Protein AF-A0A356IK00-F1 (afdb_monomer)

Structure (mmCIF, N/CA/C/O backbone):
data_AF-A0A356IK00-F1
#
_entry.id   AF-A0A356IK00-F1
#
loop_
_atom_site.group_PDB
_atom_site.id
_atom_site.type_symbol
_atom_site.label_atom_id
_atom_site.label_alt_id
_atom_site.label_comp_id
_atom_site.label_asym_id
_atom_site.label_entity_id
_atom_site.label_seq_id
_atom_site.pdbx_PDB_ins_code
_atom_site.Cartn_x
_atom_site.Cartn_y
_atom_site.Cartn_z
_atom_site.occupancy
_atom_site.B_iso_or_equiv
_atom_site.auth_seq_id
_atom_site.auth_comp_id
_atom_site.auth_asym_id
_atom_site.auth_atom_id
_atom_site.pdbx_PDB_model_num
ATOM 1 N N . MET A 1 1 ? -2.581 14.038 32.313 1.00 54.91 1 MET A N 1
ATOM 2 C CA . MET A 1 1 ? -3.746 13.194 31.978 1.00 54.91 1 MET A CA 1
ATOM 3 C C . MET A 1 1 ? -3.376 11.762 32.333 1.00 54.91 1 MET A C 1
ATOM 5 O O . MET A 1 1 ? -2.476 11.224 31.701 1.00 54.91 1 MET A O 1
ATOM 9 N N . LYS A 1 2 ? -3.934 11.195 33.411 1.00 53.38 2 LYS A N 1
ATOM 10 C CA . LYS A 1 2 ? -3.734 9.770 33.708 1.00 53.38 2 LYS A CA 1
ATOM 11 C C . LYS A 1 2 ? -4.498 8.981 32.645 1.00 53.38 2 LYS A C 1
ATOM 13 O O . LYS A 1 2 ? -5.660 9.273 32.381 1.00 53.38 2 LYS A O 1
ATOM 18 N N . VAL A 1 3 ? -3.813 8.073 31.958 1.00 67.06 3 VAL A N 1
ATOM 1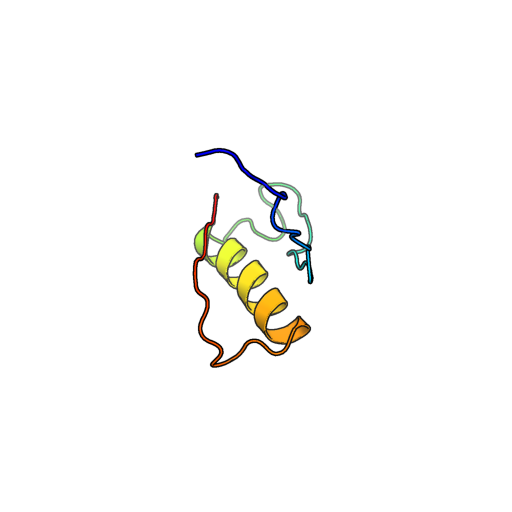9 C CA . VAL A 1 3 ? -4.449 7.161 31.005 1.00 67.06 3 VAL A CA 1
ATOM 20 C C . VAL A 1 3 ? -5.040 6.038 31.846 1.00 67.06 3 VAL A C 1
ATOM 22 O O . VAL A 1 3 ? -4.365 5.054 32.126 1.00 67.06 3 VAL A O 1
ATOM 25 N N . ASP A 1 4 ? -6.273 6.224 32.312 1.00 69.62 4 ASP A N 1
ATOM 26 C CA . ASP A 1 4 ? -6.929 5.284 33.235 1.00 69.62 4 ASP A CA 1
ATOM 27 C C . ASP A 1 4 ? -7.261 3.923 32.577 1.00 69.62 4 ASP A C 1
ATOM 29 O O . ASP A 1 4 ? -7.646 2.972 33.252 1.00 69.62 4 ASP A O 1
ATOM 33 N N . ASN A 1 5 ? -7.046 3.794 31.262 1.00 82.25 5 ASN A N 1
ATOM 34 C CA . ASN A 1 5 ? -6.832 2.536 30.542 1.00 82.25 5 ASN A CA 1
ATOM 35 C C . ASN A 1 5 ? -6.314 2.862 29.127 1.00 82.25 5 ASN A C 1
ATOM 37 O O . ASN A 1 5 ? -6.838 3.770 28.477 1.00 82.25 5 ASN A O 1
ATOM 41 N N . VAL A 1 6 ? -5.290 2.168 28.623 1.00 88.88 6 VAL A N 1
ATOM 42 C CA . VAL A 1 6 ? -4.768 2.420 27.263 1.00 88.88 6 VAL A CA 1
ATOM 43 C C . VAL A 1 6 ? -5.823 2.000 26.233 1.00 88.88 6 VAL A C 1
ATOM 45 O O . VAL A 1 6 ? -6.343 0.885 26.294 1.00 88.88 6 VAL A O 1
ATOM 48 N N . ARG A 1 7 ? -6.148 2.875 25.267 1.00 89.88 7 ARG A N 1
ATOM 49 C CA . ARG A 1 7 ? -7.074 2.522 24.178 1.00 89.88 7 ARG A CA 1
ATOM 50 C C . ARG A 1 7 ? -6.461 1.410 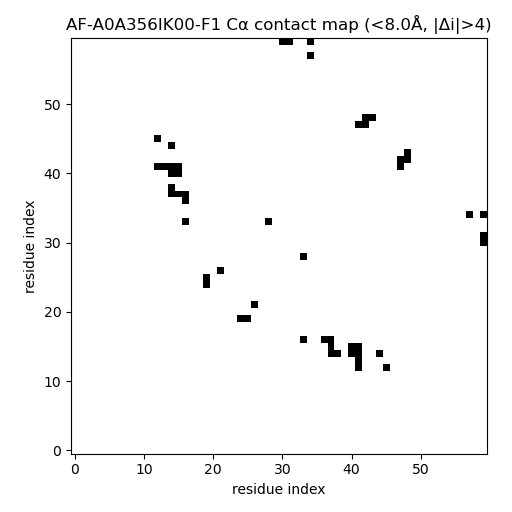23.332 1.00 89.88 7 ARG A C 1
ATOM 52 O O . ARG A 1 7 ? -5.357 1.559 22.816 1.00 89.88 7 ARG A O 1
ATOM 59 N N . LYS A 1 8 ? -7.187 0.302 23.190 1.00 91.69 8 LYS A N 1
ATOM 60 C CA . LYS A 1 8 ? -6.757 -0.826 22.361 1.00 91.69 8 LYS A CA 1
ATOM 61 C C . LYS A 1 8 ? -6.769 -0.414 20.891 1.00 91.69 8 LYS A C 1
ATOM 63 O O . LYS A 1 8 ? -7.712 0.226 20.435 1.00 91.69 8 LYS A O 1
ATOM 68 N N . VAL A 1 9 ? -5.733 -0.818 20.171 1.00 94.12 9 VAL A N 1
ATOM 69 C CA . VAL A 1 9 ? -5.579 -0.613 18.729 1.00 94.12 9 VAL A CA 1
ATOM 70 C C . VAL A 1 9 ? -5.296 -1.956 18.070 1.00 94.12 9 VAL A C 1
ATOM 72 O O . VAL A 1 9 ? -4.749 -2.857 18.709 1.00 94.12 9 VAL A O 1
ATOM 75 N N . ALA A 1 10 ? -5.682 -2.098 16.807 1.00 95.31 10 ALA A N 1
ATOM 76 C CA . ALA A 1 10 ? -5.474 -3.317 16.042 1.00 95.31 10 ALA A CA 1
ATOM 77 C C . ALA A 1 10 ? -5.010 -2.983 14.625 1.00 95.31 10 ALA A C 1
ATOM 79 O O . ALA A 1 10 ? -5.436 -1.989 14.038 1.00 95.31 10 ALA A O 1
ATOM 80 N N . ILE A 1 11 ? -4.166 -3.851 14.069 1.00 95.62 11 ILE A N 1
ATOM 81 C CA . ILE A 1 11 ? -3.862 -3.860 12.640 1.00 95.62 11 ILE A CA 1
ATOM 82 C C . ILE A 1 11 ? -4.938 -4.722 11.984 1.00 95.62 11 ILE A C 1
ATOM 84 O O . ILE A 1 11 ? -4.942 -5.940 12.141 1.00 95.62 11 ILE A O 1
ATOM 88 N N . VAL A 1 12 ? -5.878 -4.078 11.294 1.00 93.38 12 VAL A N 1
ATOM 89 C CA . VAL A 1 12 ? -7.012 -4.758 10.641 1.00 93.38 12 VAL A CA 1
ATOM 90 C C . VAL A 1 12 ? -6.564 -5.477 9.370 1.00 93.38 12 VAL A C 1
ATOM 92 O O . VAL A 1 12 ? -7.131 -6.497 8.981 1.00 93.38 12 VAL A O 1
ATOM 95 N N . GLY A 1 13 ? -5.521 -4.960 8.726 1.00 94.88 13 GLY A N 1
ATOM 96 C CA . GLY A 1 13 ? -5.094 -5.464 7.443 1.00 94.88 13 GLY A CA 1
ATOM 97 C C . GLY A 1 13 ? -3.764 -4.923 6.961 1.00 94.88 13 GLY A C 1
ATOM 98 O O . GLY A 1 13 ? -3.211 -3.983 7.526 1.00 94.88 13 GLY A O 1
ATOM 99 N N . GLY A 1 14 ? -3.262 -5.538 5.892 1.00 96.50 14 GLY A N 1
ATOM 100 C CA . GLY A 1 14 ? -2.027 -5.136 5.238 1.00 96.50 14 GLY A CA 1
ATOM 101 C C . GLY A 1 14 ? -2.009 -5.525 3.765 1.00 96.50 14 GLY A C 1
ATOM 102 O O . GLY A 1 14 ? -2.480 -6.596 3.364 1.00 96.50 14 GLY A O 1
ATOM 103 N N . ASN A 1 15 ? -1.432 -4.648 2.954 1.00 97.00 15 ASN A N 1
ATOM 104 C CA . ASN A 1 15 ? -1.161 -4.895 1.549 1.00 97.00 15 ASN A CA 1
ATOM 105 C C . ASN A 1 15 ? 0.207 -4.316 1.172 1.00 97.00 15 ASN A C 1
ATOM 107 O O . ASN A 1 15 ? 0.689 -3.380 1.806 1.00 97.00 15 ASN A O 1
ATOM 111 N N . ARG A 1 16 ? 0.845 -4.897 0.156 1.00 97.06 16 ARG A N 1
ATOM 112 C CA . ARG A 1 16 ? 2.124 -4.423 -0.377 1.00 97.06 16 ARG A CA 1
ATOM 113 C C . ARG A 1 16 ? 2.215 -4.724 -1.862 1.00 97.06 16 ARG A C 1
ATOM 115 O O . ARG A 1 16 ? 1.662 -5.721 -2.324 1.00 97.06 16 ARG A O 1
ATOM 122 N N . ILE A 1 17 ? 3.005 -3.930 -2.571 1.00 97.06 17 ILE A N 1
ATOM 123 C CA . ILE A 1 17 ? 3.499 -4.328 -3.888 1.00 97.06 17 ILE A CA 1
ATOM 124 C C . ILE A 1 17 ? 4.556 -5.445 -3.752 1.00 97.06 17 ILE A C 1
ATOM 126 O O . ILE A 1 17 ? 5.176 -5.604 -2.687 1.00 97.06 17 ILE A O 1
ATOM 130 N N . PRO A 1 18 ? 4.781 -6.259 -4.799 1.00 97.12 18 PRO A N 1
ATOM 131 C CA . PRO A 1 18 ? 5.909 -7.182 -4.836 1.00 97.12 18 PRO A CA 1
ATOM 132 C C . PRO A 1 18 ? 7.227 -6.435 -4.637 1.00 97.12 18 PRO A C 1
ATOM 134 O O . PRO A 1 18 ? 7.414 -5.351 -5.180 1.00 97.12 18 PRO A O 1
ATOM 137 N N . PHE A 1 19 ? 8.155 -7.011 -3.879 1.00 96.38 19 PHE A N 1
ATOM 138 C CA . PHE A 1 19 ? 9.488 -6.433 -3.756 1.00 96.38 19 PHE A CA 1
ATOM 139 C C . PHE A 1 19 ? 10.302 -6.819 -4.984 1.00 96.38 19 PHE A C 1
ATOM 141 O O . PHE A 1 19 ? 10.417 -8.000 -5.311 1.00 96.38 19 PHE A O 1
ATOM 148 N N . ALA A 1 20 ? 10.850 -5.816 -5.659 1.00 96.25 20 ALA A N 1
ATOM 149 C CA . ALA A 1 20 ? 11.687 -5.986 -6.833 1.00 96.25 20 ALA A CA 1
ATO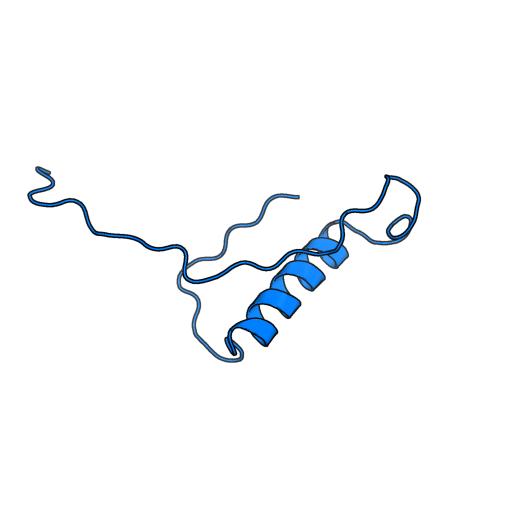M 150 C C . ALA A 1 20 ? 13.071 -5.390 -6.573 1.00 96.25 20 ALA A C 1
ATOM 152 O O . ALA A 1 20 ? 13.234 -4.479 -5.761 1.00 96.25 20 ALA A O 1
ATOM 153 N N . ARG A 1 21 ? 14.082 -5.901 -7.278 1.00 96.94 21 ARG A N 1
ATOM 154 C CA . ARG A 1 21 ? 15.431 -5.331 -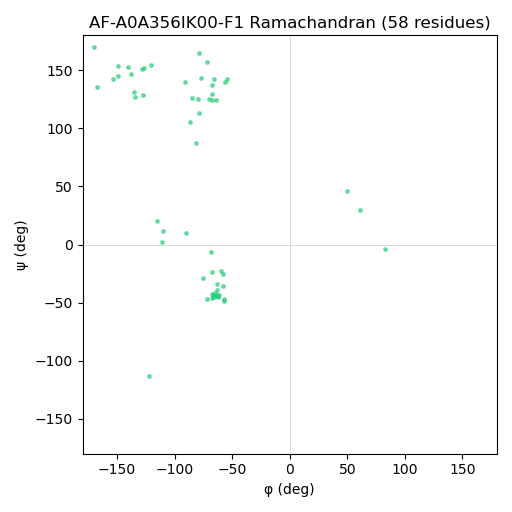7.243 1.00 96.94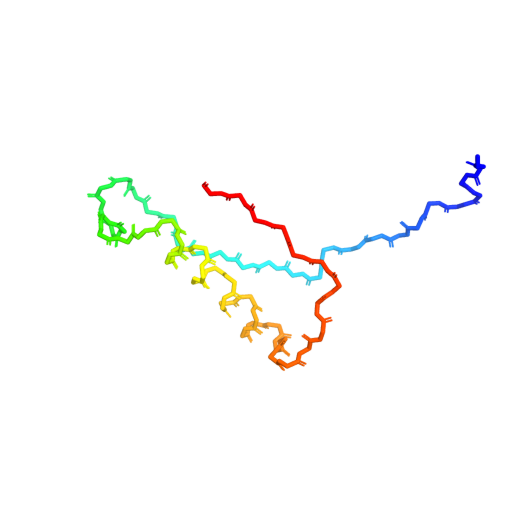 21 ARG A CA 1
ATOM 155 C C . ARG A 1 21 ? 15.412 -3.930 -7.867 1.00 96.94 21 ARG A C 1
ATOM 157 O O . ARG A 1 21 ? 14.748 -3.721 -8.884 1.00 96.94 21 ARG A O 1
ATOM 164 N N . SER A 1 22 ? 16.179 -2.994 -7.313 1.00 93.81 22 SER A N 1
ATOM 165 C CA . SER A 1 22 ? 16.352 -1.662 -7.905 1.00 93.81 22 SER A CA 1
ATOM 166 C C . SER A 1 22 ? 16.817 -1.754 -9.363 1.00 93.81 22 SER A C 1
ATOM 168 O O . SER A 1 22 ? 17.609 -2.633 -9.707 1.00 93.81 22 SER A O 1
ATOM 170 N N . ASN A 1 23 ? 16.319 -0.851 -10.212 1.00 94.06 23 ASN A N 1
ATOM 171 C CA . ASN A 1 23 ? 16.568 -0.830 -11.661 1.00 94.06 23 ASN A CA 1
ATOM 172 C C . ASN A 1 23 ? 16.081 -2.085 -12.418 1.00 94.06 23 ASN A C 1
ATOM 174 O O . ASN A 1 23 ? 16.662 -2.452 -13.435 1.00 94.06 23 ASN A O 1
ATOM 178 N N . THR A 1 24 ? 15.025 -2.752 -11.930 1.00 96.56 24 THR A N 1
ATOM 179 C CA . THR A 1 24 ? 14.380 -3.881 -12.634 1.00 96.56 24 THR A CA 1
ATOM 180 C C . THR A 1 24 ? 12.888 -3.626 -12.895 1.00 96.56 24 THR A C 1
ATOM 182 O O . THR A 1 24 ? 12.560 -2.724 -13.651 1.00 96.56 24 THR A O 1
ATOM 185 N N . ALA A 1 25 ? 11.968 -4.370 -12.272 1.00 96.75 25 ALA A N 1
ATOM 186 C CA . ALA A 1 25 ? 10.534 -4.360 -12.585 1.00 96.75 25 ALA A CA 1
ATOM 187 C C . ALA A 1 25 ? 9.841 -2.994 -12.414 1.00 96.75 25 ALA A C 1
ATOM 189 O O . ALA A 1 25 ? 8.814 -2.751 -13.037 1.00 96.75 25 ALA A O 1
ATOM 190 N N . TYR A 1 26 ? 10.408 -2.104 -11.597 1.00 95.94 26 TYR A N 1
ATOM 191 C CA . TYR A 1 26 ? 9.897 -0.751 -11.354 1.00 95.94 26 TYR A CA 1
ATOM 192 C C . TYR A 1 26 ? 10.860 0.337 -11.843 1.00 95.94 26 TYR A C 1
ATOM 194 O O . TYR A 1 26 ? 10.787 1.467 -11.37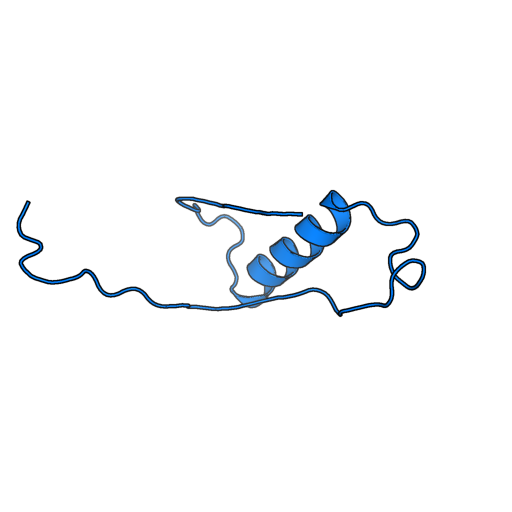8 1.00 95.94 26 TYR A O 1
ATOM 202 N N . SER A 1 27 ? 11.786 0.024 -12.759 1.00 96.69 27 SER A N 1
ATOM 203 C CA . SER A 1 27 ? 12.840 0.958 -13.199 1.00 96.69 27 SER A CA 1
ATOM 204 C C . SER A 1 27 ? 12.320 2.274 -13.781 1.00 96.69 27 SER A C 1
ATOM 206 O O . SER A 1 27 ? 13.038 3.267 -13.764 1.00 96.69 27 SER A O 1
ATOM 208 N N . TYR A 1 28 ? 11.096 2.271 -14.307 1.00 96.88 28 TYR A N 1
ATOM 209 C CA . TYR A 1 28 ? 10.441 3.438 -14.899 1.00 96.88 28 TYR A CA 1
ATOM 210 C C . TYR A 1 28 ? 9.256 3.949 -14.070 1.00 96.88 28 TYR A C 1
ATOM 212 O O . TYR A 1 28 ? 8.582 4.881 -14.499 1.00 96.88 28 TYR A O 1
ATOM 220 N N . ALA A 1 29 ? 8.982 3.338 -12.914 1.00 96.56 29 ALA A N 1
ATOM 221 C CA . ALA A 1 29 ? 7.910 3.764 -12.025 1.00 96.56 29 ALA A CA 1
ATOM 222 C C . ALA A 1 29 ? 8.445 4.782 -11.014 1.00 96.56 29 ALA A C 1
ATOM 224 O O . ALA A 1 29 ? 9.542 4.627 -10.473 1.00 96.56 29 ALA A O 1
ATOM 225 N N . SER A 1 30 ? 7.656 5.812 -10.734 1.00 95.44 30 SER A N 1
ATOM 226 C CA . SER A 1 30 ? 7.954 6.759 -9.665 1.00 95.44 30 SER A CA 1
ATOM 227 C C . SER A 1 30 ? 7.591 6.185 -8.291 1.00 95.44 30 SER A C 1
ATOM 229 O O . SER A 1 30 ? 6.815 5.233 -8.161 1.00 95.44 30 SER A O 1
ATOM 231 N N . ASN A 1 31 ? 8.097 6.820 -7.232 1.00 94.06 31 ASN A N 1
ATOM 232 C CA . ASN A 1 31 ? 7.681 6.510 -5.863 1.00 94.06 31 ASN A CA 1
ATOM 233 C C . ASN A 1 31 ? 6.167 6.688 -5.671 1.00 94.06 31 ASN A C 1
ATOM 235 O O . ASN A 1 31 ? 5.537 5.888 -4.980 1.00 94.06 31 ASN A O 1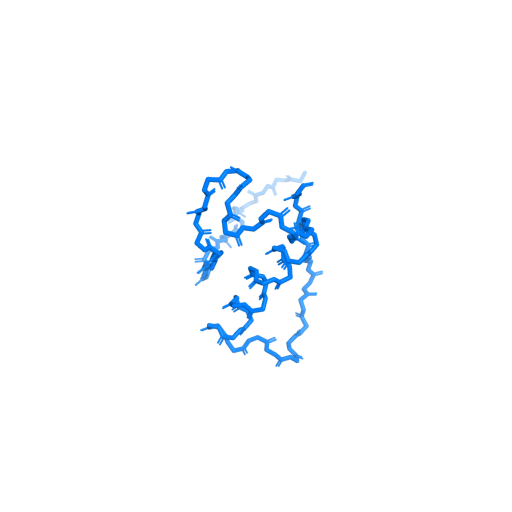
ATOM 239 N N . GLN A 1 32 ? 5.573 7.689 -6.329 1.00 95.12 32 GLN A N 1
ATOM 240 C CA . GLN A 1 32 ? 4.132 7.927 -6.292 1.00 95.12 32 GLN A CA 1
ATOM 241 C C . GLN A 1 32 ? 3.356 6.773 -6.936 1.00 95.12 32 GLN A C 1
ATOM 243 O O . GLN A 1 32 ? 2.346 6.348 -6.377 1.00 95.12 32 GLN A O 1
ATOM 248 N N . ASP A 1 33 ? 3.828 6.230 -8.061 1.00 96.44 33 ASP A N 1
ATOM 249 C CA . ASP A 1 33 ? 3.180 5.090 -8.728 1.00 96.44 33 ASP A CA 1
ATOM 250 C C . ASP A 1 33 ? 3.178 3.856 -7.822 1.00 96.44 33 ASP A C 1
ATOM 252 O O . ASP A 1 33 ? 2.153 3.196 -7.643 1.00 96.44 33 ASP A O 1
ATOM 256 N N . MET A 1 34 ? 4.319 3.576 -7.186 1.00 96.38 34 MET A N 1
ATOM 257 C CA . MET A 1 34 ? 4.469 2.445 -6.269 1.00 96.38 34 MET A CA 1
ATOM 258 C C . MET A 1 34 ? 3.617 2.602 -5.001 1.00 96.38 34 MET A C 1
ATOM 260 O O . MET A 1 34 ? 2.954 1.645 -4.588 1.00 96.38 34 MET A O 1
ATOM 264 N N . LEU A 1 35 ? 3.591 3.800 -4.404 1.00 96.31 35 LEU A N 1
ATOM 265 C CA . LEU A 1 35 ? 2.748 4.104 -3.243 1.00 96.31 35 LEU A CA 1
ATOM 266 C C . LEU A 1 35 ? 1.259 3.981 -3.592 1.00 96.31 35 LEU A C 1
ATOM 268 O O . LEU A 1 35 ? 0.499 3.355 -2.853 1.00 96.31 35 LEU A O 1
ATOM 272 N N . THR A 1 36 ? 0.855 4.515 -4.746 1.00 96.00 36 THR A N 1
ATOM 273 C CA . THR A 1 36 ? -0.526 4.442 -5.241 1.00 96.00 36 THR A CA 1
ATOM 274 C C . THR A 1 36 ? -0.950 2.992 -5.462 1.00 96.00 36 THR A C 1
ATOM 276 O O . THR A 1 36 ? -2.026 2.592 -5.026 1.00 96.00 36 THR A O 1
ATOM 279 N N . ALA A 1 37 ? -0.087 2.163 -6.056 1.00 97.12 37 ALA A N 1
ATOM 280 C CA . ALA A 1 37 ? -0.367 0.741 -6.246 1.00 97.12 37 ALA A CA 1
ATOM 281 C C . ALA A 1 37 ? -0.529 -0.015 -4.912 1.00 97.12 37 ALA A C 1
ATOM 283 O O . ALA A 1 37 ? -1.418 -0.862 -4.784 1.00 97.12 37 ALA A O 1
ATOM 284 N N . ALA A 1 38 ? 0.289 0.299 -3.899 1.00 96.69 38 ALA A N 1
ATOM 285 C CA . ALA A 1 38 ? 0.165 -0.305 -2.572 1.00 96.69 38 ALA A CA 1
ATOM 286 C C . ALA A 1 38 ? -1.168 0.062 -1.892 1.00 96.69 38 ALA A C 1
ATOM 288 O O . ALA A 1 38 ? -1.828 -0.826 -1.336 1.00 96.69 38 ALA A O 1
ATOM 289 N N . LEU A 1 39 ? -1.568 1.338 -1.978 1.00 95.44 39 LEU A N 1
ATOM 290 C CA . LEU A 1 39 ? -2.825 1.852 -1.426 1.00 95.44 39 LEU A CA 1
ATOM 291 C C . LEU A 1 39 ? -4.049 1.293 -2.153 1.00 95.44 39 LEU A C 1
ATOM 293 O O . LEU A 1 39 ? -4.956 0.801 -1.487 1.00 95.44 39 LEU A O 1
ATOM 297 N N . ASN A 1 40 ? -4.056 1.277 -3.488 1.00 96.88 40 ASN A N 1
ATOM 298 C CA . ASN A 1 40 ? -5.165 0.716 -4.267 1.00 96.88 40 ASN A CA 1
ATOM 299 C C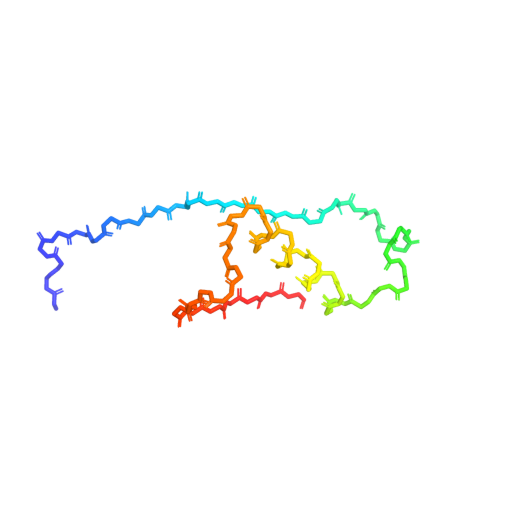 . ASN A 1 40 ? -5.414 -0.748 -3.895 1.00 96.88 40 ASN A C 1
ATOM 301 O O . ASN A 1 40 ? -6.533 -1.122 -3.564 1.00 96.88 40 ASN A O 1
ATOM 305 N N . GLY A 1 41 ? -4.358 -1.565 -3.813 1.00 97.50 41 GLY A N 1
ATOM 306 C CA . GLY A 1 41 ? -4.533 -2.958 -3.404 1.00 97.50 41 GLY A CA 1
ATOM 307 C C . GLY A 1 41 ? -4.977 -3.130 -1.941 1.00 97.50 41 GLY A C 1
ATOM 308 O O . GLY A 1 41 ? -5.559 -4.161 -1.608 1.00 97.50 41 GLY A O 1
ATOM 309 N N . LEU A 1 42 ? -4.723 -2.155 -1.054 1.00 96.50 42 LEU A N 1
ATOM 310 C CA . LEU A 1 42 ? -5.282 -2.156 0.304 1.00 96.50 42 LEU A CA 1
ATOM 311 C C . LEU A 1 42 ? -6.782 -1.847 0.266 1.00 96.50 42 LEU A C 1
ATOM 313 O O . LEU A 1 42 ? -7.562 -2.561 0.894 1.00 96.50 42 LEU A O 1
ATOM 317 N N . VAL A 1 43 ? -7.169 -0.815 -0.487 1.00 96.75 43 VAL A N 1
ATOM 318 C CA . VAL A 1 43 ? -8.568 -0.419 -0.681 1.00 96.75 43 VAL A CA 1
ATOM 319 C C . VAL A 1 43 ? -9.377 -1.579 -1.251 1.00 96.75 43 VAL A C 1
ATOM 321 O O . VAL A 1 43 ? -10.403 -1.928 -0.673 1.00 96.75 43 VAL A O 1
ATOM 324 N N . ASP A 1 44 ? -8.877 -2.231 -2.299 1.00 97.75 44 ASP A N 1
ATOM 325 C CA . ASP A 1 44 ? -9.558 -3.356 -2.944 1.00 97.75 44 ASP A CA 1
ATOM 326 C C . ASP A 1 44 ? -9.660 -4.570 -2.013 1.00 97.75 44 ASP A C 1
ATOM 328 O O . ASP A 1 44 ? -10.722 -5.173 -1.873 1.00 97.75 44 ASP A O 1
ATOM 332 N N . ARG A 1 45 ? -8.568 -4.930 -1.322 1.00 97.62 45 ARG A N 1
ATOM 333 C CA . ARG A 1 45 ? -8.541 -6.114 -0.444 1.00 97.62 45 ARG A CA 1
ATOM 334 C C . ARG A 1 45 ? -9.513 -6.006 0.728 1.00 97.62 45 ARG A C 1
ATOM 336 O O . ARG A 1 45 ? -10.031 -7.028 1.175 1.00 97.62 45 ARG A O 1
ATOM 343 N N . TYR A 1 46 ? -9.710 -4.799 1.246 1.00 96.75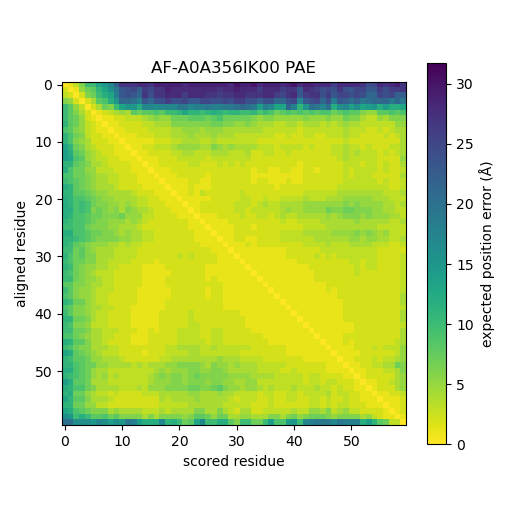 46 TYR A N 1
ATOM 344 C CA . TYR A 1 46 ? -10.539 -4.548 2.423 1.00 96.75 46 TYR A CA 1
ATOM 345 C C . TYR A 1 46 ? -11.840 -3.803 2.091 1.00 96.75 46 TYR A C 1
ATOM 347 O O . TYR A 1 46 ? -12.530 -3.380 3.012 1.00 96.75 46 TYR A O 1
ATOM 355 N N . ASN A 1 47 ? -12.194 -3.686 0.803 1.00 96.44 47 ASN A N 1
ATOM 356 C CA . ASN A 1 47 ? -13.398 -3.011 0.301 1.00 96.44 47 ASN A CA 1
ATOM 357 C C . ASN A 1 47 ? -13.600 -1.597 0.881 1.00 96.44 47 ASN A C 1
ATOM 359 O O . ASN A 1 47 ? -14.694 -1.247 1.308 1.00 96.44 47 ASN A O 1
ATOM 363 N N . LEU A 1 48 ? -12.543 -0.781 0.906 1.00 95.81 48 LEU A N 1
ATOM 364 C CA . LEU A 1 48 ? -12.552 0.555 1.529 1.00 95.81 48 LEU A CA 1
ATOM 365 C C . LEU A 1 48 ? -12.964 1.681 0.564 1.00 95.81 48 LEU A C 1
ATOM 367 O O . LEU A 1 48 ? -12.777 2.861 0.855 1.00 95.81 48 LEU A O 1
ATOM 371 N N . ALA A 1 49 ? -13.456 1.344 -0.628 1.00 95.94 49 ALA A N 1
ATOM 372 C CA . ALA A 1 49 ? -13.799 2.336 -1.637 1.00 95.94 49 ALA A CA 1
ATOM 373 C C . ALA A 1 49 ? -14.996 3.184 -1.177 1.00 95.94 49 ALA A C 1
ATOM 375 O O . ALA A 1 49 ? -16.063 2.655 -0.885 1.00 95.94 49 ALA A O 1
ATOM 376 N N . GLY A 1 50 ? -14.817 4.506 -1.143 1.00 94.81 50 GLY A N 1
ATOM 377 C CA . GLY A 1 50 ? -15.843 5.447 -0.679 1.00 94.81 50 GLY A CA 1
ATOM 378 C C . GLY A 1 50 ? -15.910 5.624 0.841 1.00 94.81 50 GLY A C 1
ATOM 379 O O . GLY A 1 50 ? -16.648 6.490 1.305 1.00 94.81 50 GLY A O 1
ATOM 380 N N . GLU A 1 51 ? -15.118 4.871 1.607 1.00 95.50 51 GLU A N 1
ATOM 381 C CA . GLU A 1 51 ? -15.045 5.019 3.059 1.00 95.50 51 GLU A CA 1
ATOM 382 C C . GLU A 1 51 ? -14.213 6.243 3.461 1.00 95.50 51 GLU A C 1
ATOM 384 O O . GLU A 1 51 ? -13.191 6.574 2.848 1.00 95.50 51 GLU A O 1
ATOM 389 N N . LEU A 1 52 ? -14.638 6.921 4.529 1.00 94.88 52 LEU A N 1
ATOM 390 C CA . LEU A 1 52 ? -13.901 8.056 5.074 1.00 94.88 52 LEU A CA 1
ATOM 391 C C . LEU A 1 52 ? -12.719 7.565 5.915 1.00 94.88 52 LEU A C 1
ATOM 393 O O . LEU A 1 52 ? -12.891 7.025 7.008 1.00 94.88 52 LEU A O 1
ATOM 397 N N . MET A 1 53 ? -11.507 7.841 5.444 1.00 91.88 53 MET A N 1
ATOM 398 C CA . MET A 1 53 ? -10.289 7.619 6.218 1.00 91.88 53 MET A CA 1
ATOM 399 C C . MET A 1 53 ? -10.020 8.817 7.128 1.00 91.88 53 MET A C 1
ATOM 401 O O . MET A 1 53 ? -9.945 9.951 6.662 1.00 91.88 53 MET A O 1
ATOM 405 N N . GLY A 1 54 ? -9.855 8.565 8.429 1.00 94.81 54 GLY A N 1
ATOM 406 C CA . GLY A 1 54 ? -9.559 9.628 9.394 1.00 94.81 54 GLY A CA 1
ATOM 407 C C . GLY A 1 54 ? -8.174 10.248 9.192 1.00 94.81 54 GLY A C 1
ATOM 408 O O . GLY A 1 54 ? -8.029 11.464 9.238 1.00 94.81 54 GLY A O 1
ATOM 409 N N . GLU A 1 55 ? -7.165 9.414 8.944 1.00 94.56 55 GLU A N 1
ATOM 410 C CA . GLU A 1 55 ? -5.790 9.846 8.697 1.00 94.56 55 GLU A CA 1
ATOM 411 C C . GLU A 1 55 ? -5.095 8.861 7.752 1.00 94.56 55 GLU A C 1
ATOM 413 O O . GLU A 1 55 ? -5.343 7.652 7.802 1.00 94.56 55 GLU A O 1
ATOM 418 N N . VAL A 1 56 ? -4.219 9.382 6.892 1.00 92.88 56 VAL A N 1
ATOM 419 C CA . VAL A 1 56 ? -3.361 8.593 6.004 1.00 92.88 56 VAL A CA 1
ATOM 420 C C . VAL A 1 56 ? -1.950 9.165 6.075 1.00 92.88 56 VAL A C 1
ATOM 422 O O . VAL A 1 56 ? -1.752 10.358 5.857 1.00 92.88 56 VAL A O 1
ATOM 425 N N . VAL A 1 57 ? -0.967 8.308 6.354 1.00 94.00 57 VAL A N 1
ATOM 426 C CA . VAL A 1 57 ? 0.453 8.677 6.417 1.00 94.00 57 VAL A CA 1
ATOM 427 C C . VAL A 1 57 ? 1.244 7.731 5.522 1.00 94.00 57 VAL A C 1
ATOM 429 O O . VAL A 1 57 ? 1.109 6.513 5.630 1.00 94.00 57 VAL A O 1
ATOM 432 N N . GLY A 1 58 ? 2.067 8.291 4.635 1.00 90.19 58 GLY A N 1
ATOM 433 C CA . GLY A 1 58 ? 2.951 7.545 3.741 1.00 90.19 58 GLY A CA 1
ATOM 434 C C . GLY A 1 58 ? 4.389 8.054 3.824 1.00 90.19 58 GLY A C 1
ATOM 435 O O . GLY A 1 58 ? 4.618 9.229 4.097 1.00 90.19 58 GLY A O 1
ATOM 436 N N . GLY A 1 59 ? 5.350 7.163 3.580 1.00 86.56 59 GLY A N 1
ATOM 437 C CA . GLY A 1 59 ? 6.765 7.498 3.416 1.00 86.56 59 GLY A CA 1
ATOM 438 C C . GLY A 1 59 ? 7.333 6.744 2.218 1.00 86.56 59 GLY A C 1
ATOM 439 O O . GLY A 1 59 ? 7.095 5.540 2.097 1.00 86.56 59 GLY A O 1
ATOM 440 N N . ALA A 1 60 ? 8.029 7.453 1.329 1.00 64.50 60 ALA A N 1
ATOM 441 C CA . ALA A 1 60 ? 8.645 6.917 0.117 1.00 64.50 60 ALA A CA 1
ATOM 442 C C . ALA A 1 60 ? 9.871 7.743 -0.285 1.00 64.50 60 ALA A C 1
ATOM 444 O O . ALA A 1 60 ? 9.839 8.974 -0.068 1.00 64.50 60 ALA A O 1
#

Mean predicted aligned error: 4.87 Å

Foldseek 3Di:
DPCPDDDDDDDPDAFADDDDDACPPCVPPDPVRRVVVRVVVVCVVVVCPPPDDPDDDDDD

pLDDT: mean 92.23, std 9.73, range [53.38, 97.75]

Secondary structure (DSSP, 8-state):
---SSPPP--------PPP--TTSTTTT--HHHHHHHHHHHHHHHTT-TT---S------

Solvent-accessible surface area (backbone atoms only — not comparable to full-atom values): 4294 Å² total; per-residue (Å²): 132,83,75,91,64,83,83,86,81,79,86,91,75,87,58,69,65,84,91,65,62,86,81,49,90,55,57,88,56,51,67,65,56,54,52,49,52,24,50,50,51,37,32,64,75,67,69,44,78,92,58,88,74,91,76,87,88,86,88,128

Radius of gyration: 16.11 Å; Cα contacts (8 Å, |Δi|>4): 26; chains: 1; bounding box: 32×20×49 Å

Sequence (60 aa):
MKVDNVRKVAIVGGNRIPFARSNTAYSYASNQDMLTAALNGLVDRYNLAGELMGEVVGGA